Protein AF-A0ABD2UY97-F1 (afdb_monomer_lite)

Foldseek 3Di:
DDQDQEDADEPDEDEQVNLVCVCVVRLQHQEYHYAQYHHYQEHAAARLNHAYYEYEHDDDDPDDQRHHEYHHQNYQYYHYHYDCVNYRYHDPHPNNNVD

pLDDT: mean 79.09, std 12.21, range [42.31, 93.88]

Sequence (99 aa):
MKVSKSIKSKWIVLSNDHIVNLLLGCLALETIELSCFKGFSRMELRSSKLKRLNSISYNNDEEIDHSLEIVAPYLHHLETSGSLHGLKCRLVDISSMVN

Radius of gyration: 13.21 Å; chains: 1; bounding box: 32×21×43 Å

Secondary structure (DSSP, 8-state):
----SEEEEES-B--HHHHHHHHHH-TT--EEEEES-BS-SEEE---TT--EEEEEE----TT--EEEEEE-TT--EEEEEE--TTEEEEEEE-GGG--

Organism: NCBI:txid62892

Structure (mmCIF, N/CA/C/O backbone):
data_AF-A0ABD2UY97-F1
#
_entry.id   AF-A0ABD2UY97-F1
#
loop_
_atom_site.group_PDB
_atom_site.id
_atom_site.type_symbol
_atom_site.label_atom_id
_atom_site.label_alt_id
_atom_site.label_comp_id
_atom_site.label_asym_id
_atom_site.label_entity_id
_atom_site.label_seq_id
_atom_site.pdbx_PDB_ins_code
_atom_site.Cartn_x
_atom_site.Cartn_y
_atom_site.Cartn_z
_atom_site.occupancy
_atom_site.B_iso_or_equiv
_atom_site.auth_seq_id
_atom_site.auth_comp_id
_atom_site.auth_asym_id
_atom_site.auth_atom_id
_atom_site.pdbx_PDB_model_num
ATOM 1 N N . MET A 1 1 ? 9.769 3.099 23.155 1.00 42.31 1 MET A N 1
ATOM 2 C CA . MET A 1 1 ? 9.868 2.934 21.686 1.00 42.31 1 MET A CA 1
ATOM 3 C C . MET A 1 1 ? 8.748 3.737 21.049 1.00 42.31 1 MET A C 1
ATOM 5 O O . MET A 1 1 ? 7.604 3.570 21.453 1.00 42.31 1 MET A O 1
ATOM 9 N N . LYS A 1 2 ? 9.059 4.673 20.148 1.00 44.53 2 LYS A N 1
ATOM 10 C CA . LYS A 1 2 ? 8.045 5.504 19.488 1.00 44.53 2 LYS A CA 1
ATOM 11 C C . LYS A 1 2 ? 7.393 4.643 18.406 1.00 44.53 2 LYS A C 1
ATOM 13 O O . LYS A 1 2 ? 8.057 4.264 17.449 1.00 44.53 2 LYS A O 1
ATOM 18 N N . VAL A 1 3 ? 6.140 4.257 18.614 1.00 57.06 3 VAL A N 1
ATOM 19 C CA . VAL A 1 3 ? 5.381 3.486 17.630 1.00 57.06 3 VAL A CA 1
ATOM 20 C C . VAL A 1 3 ? 4.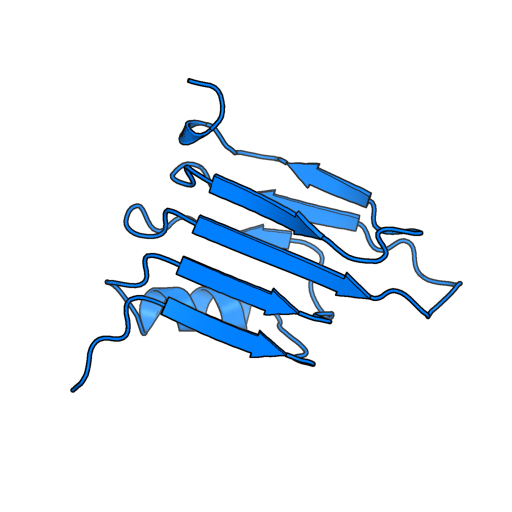949 4.460 16.538 1.00 57.06 3 VAL A C 1
ATOM 22 O O . VAL A 1 3 ? 4.064 5.287 16.750 1.00 57.06 3 VAL A O 1
ATOM 25 N N . SER A 1 4 ? 5.634 4.427 15.400 1.00 62.78 4 SER A N 1
ATOM 26 C CA . SER A 1 4 ? 5.305 5.285 14.264 1.00 62.78 4 SER A CA 1
ATOM 27 C C . SER A 1 4 ? 4.109 4.706 13.518 1.00 62.78 4 SER A C 1
ATOM 29 O O . SER A 1 4 ? 4.159 3.585 13.028 1.00 62.78 4 SER A O 1
ATOM 31 N N . LYS A 1 5 ? 3.028 5.481 13.427 1.00 84.56 5 LYS A N 1
ATOM 32 C CA . LYS A 1 5 ? 1.819 5.106 12.679 1.00 84.56 5 LYS A CA 1
ATOM 33 C C . LYS A 1 5 ? 1.952 5.321 11.172 1.00 84.56 5 LYS A C 1
ATOM 35 O O . LYS A 1 5 ? 1.109 4.857 10.409 1.00 84.56 5 LYS A O 1
ATOM 40 N N . SER A 1 6 ? 2.993 6.025 10.742 1.00 85.06 6 SER A N 1
ATOM 41 C CA . SER A 1 6 ? 3.268 6.302 9.339 1.00 85.06 6 SER A CA 1
ATOM 42 C C . SER A 1 6 ? 4.725 6.025 9.000 1.00 85.06 6 SER A C 1
ATOM 44 O O . SER A 1 6 ? 5.629 6.273 9.803 1.00 85.06 6 SER A O 1
ATOM 46 N N . ILE A 1 7 ? 4.944 5.513 7.791 1.00 86.56 7 ILE A N 1
ATOM 47 C CA . ILE A 1 7 ? 6.268 5.347 7.197 1.00 86.56 7 ILE A CA 1
ATOM 48 C C . ILE A 1 7 ? 6.272 6.017 5.834 1.00 86.56 7 ILE A C 1
ATOM 50 O O . ILE A 1 7 ? 5.356 5.824 5.039 1.00 86.56 7 ILE A O 1
ATOM 54 N N . LYS A 1 8 ? 7.331 6.785 5.578 1.00 86.88 8 LYS A N 1
ATOM 55 C CA . LYS A 1 8 ? 7.593 7.434 4.300 1.00 86.88 8 LYS A CA 1
ATOM 56 C C . LYS A 1 8 ? 8.972 7.037 3.815 1.00 86.88 8 LYS A C 1
ATOM 58 O O . LYS A 1 8 ? 9.950 7.238 4.531 1.00 86.88 8 LYS A O 1
ATOM 63 N N . SER A 1 9 ? 9.047 6.500 2.606 1.00 81.19 9 SER A N 1
ATOM 64 C CA . SER A 1 9 ? 10.309 6.113 1.983 1.00 81.19 9 SER A CA 1
ATOM 65 C C . SER A 1 9 ? 10.378 6.592 0.537 1.00 81.19 9 SER A C 1
ATOM 67 O O . SER A 1 9 ? 9.373 6.609 -0.174 1.00 81.19 9 SER A O 1
ATOM 69 N N . LYS A 1 10 ? 11.576 6.996 0.109 1.00 80.00 10 LYS A N 1
ATOM 70 C CA . LYS A 1 10 ? 11.876 7.427 -1.260 1.00 80.00 10 LYS A CA 1
ATOM 71 C C . LYS A 1 10 ? 13.076 6.643 -1.781 1.00 80.00 10 LYS A C 1
ATOM 73 O O . LYS A 1 10 ? 14.011 6.424 -1.018 1.00 80.00 10 LYS A O 1
ATOM 78 N N . TRP A 1 11 ? 13.069 6.297 -3.068 1.00 72.94 11 TRP A N 1
ATOM 79 C CA . TRP A 1 11 ? 14.201 5.659 -3.761 1.00 72.94 11 TRP A CA 1
ATOM 80 C C . TRP A 1 11 ? 14.632 4.329 -3.132 1.00 72.94 11 TRP A C 1
ATOM 82 O O . TRP A 1 11 ? 15.820 4.063 -2.962 1.00 72.94 11 TRP A O 1
ATOM 92 N N . ILE A 1 12 ? 13.660 3.497 -2.755 1.00 72.94 12 ILE A N 1
ATOM 93 C CA . ILE A 1 12 ? 13.926 2.225 -2.085 1.00 72.94 12 ILE A CA 1
ATOM 94 C C . ILE A 1 12 ? 13.685 1.043 -3.024 1.00 72.94 12 ILE A C 1
ATOM 96 O O . ILE A 1 12 ? 12.661 0.954 -3.701 1.00 72.94 12 ILE A O 1
ATOM 100 N N . VAL A 1 13 ? 14.633 0.107 -3.043 1.00 73.81 13 VAL A N 1
ATOM 101 C CA . VAL A 1 13 ? 14.419 -1.215 -3.635 1.00 73.81 13 VAL A CA 1
ATOM 102 C C . VAL A 1 13 ? 13.803 -2.093 -2.554 1.00 73.81 13 VAL A C 1
ATOM 104 O O . VAL A 1 13 ? 14.450 -2.416 -1.557 1.00 73.81 13 VAL A O 1
ATOM 107 N N . LEU A 1 14 ? 12.530 -2.436 -2.716 1.00 74.06 14 LEU A N 1
ATOM 108 C CA . LEU A 1 14 ? 11.824 -3.321 -1.795 1.00 74.06 14 LEU A CA 1
ATOM 109 C C . LEU A 1 14 ? 11.711 -4.704 -2.432 1.00 74.06 14 LEU A C 1
ATOM 111 O O . LEU A 1 14 ? 11.506 -4.828 -3.633 1.00 74.06 14 LEU A O 1
ATOM 115 N N . SER A 1 15 ? 11.848 -5.741 -1.618 1.00 78.38 15 SER A N 1
ATOM 116 C CA . SER A 1 15 ? 11.383 -7.084 -1.948 1.00 78.38 15 SER A CA 1
ATOM 117 C C . SER A 1 15 ? 10.076 -7.339 -1.198 1.00 78.38 15 SER A C 1
ATOM 119 O O . SER A 1 15 ? 9.718 -6.593 -0.278 1.00 78.38 15 SER A O 1
ATOM 121 N N . ASN A 1 16 ? 9.379 -8.421 -1.542 1.00 75.81 16 ASN A N 1
ATOM 122 C CA . ASN A 1 16 ? 8.195 -8.849 -0.793 1.00 75.81 16 ASN A CA 1
ATOM 123 C C . ASN A 1 16 ? 8.528 -9.061 0.695 1.00 75.81 16 ASN A C 1
ATOM 125 O O . ASN A 1 16 ? 7.775 -8.619 1.563 1.00 75.81 16 ASN A O 1
ATOM 129 N N . ASP A 1 17 ? 9.698 -9.637 0.990 1.00 83.12 17 ASP A N 1
ATOM 130 C CA . ASP A 1 17 ? 10.161 -9.884 2.359 1.00 83.12 17 ASP A CA 1
ATOM 131 C C . ASP A 1 17 ? 10.351 -8.585 3.149 1.00 83.12 17 ASP A C 1
ATOM 133 O O . ASP A 1 17 ? 10.024 -8.524 4.334 1.00 83.12 17 ASP A O 1
ATOM 137 N N . HIS A 1 18 ? 10.819 -7.510 2.502 1.00 84.75 18 HIS A N 1
ATOM 138 C CA . HIS A 1 18 ? 10.939 -6.204 3.154 1.00 84.75 18 HIS A CA 1
ATOM 139 C C . HIS A 1 18 ? 9.577 -5.658 3.595 1.00 84.75 18 HIS A C 1
ATOM 141 O O . HIS A 1 18 ? 9.474 -5.102 4.688 1.00 84.75 18 HIS A O 1
ATOM 147 N N . ILE A 1 19 ? 8.527 -5.838 2.788 1.00 79.81 19 ILE A N 1
ATOM 148 C CA . ILE A 1 19 ? 7.171 -5.392 3.138 1.00 79.81 19 ILE A CA 1
ATOM 149 C C . ILE A 1 19 ? 6.589 -6.242 4.268 1.00 79.81 19 ILE A C 1
ATOM 151 O O . ILE A 1 19 ? 6.024 -5.693 5.213 1.00 79.81 19 ILE A O 1
ATOM 155 N N . VAL A 1 20 ? 6.774 -7.562 4.227 1.00 81.50 20 VAL A N 1
ATOM 156 C CA . VAL A 1 20 ? 6.335 -8.451 5.314 1.00 81.50 20 VAL A CA 1
ATOM 157 C C . VAL A 1 20 ? 7.026 -8.080 6.627 1.00 81.50 20 VAL A C 1
ATOM 159 O O . VAL A 1 20 ? 6.355 -7.861 7.636 1.00 81.50 20 VAL A O 1
ATOM 162 N N . ASN A 1 21 ? 8.349 -7.917 6.607 1.00 84.69 21 ASN A N 1
ATOM 163 C CA . ASN A 1 21 ? 9.122 -7.530 7.787 1.00 84.69 21 ASN A CA 1
ATOM 164 C C . ASN A 1 21 ? 8.713 -6.152 8.325 1.00 84.69 21 ASN A C 1
ATOM 166 O O . ASN A 1 21 ? 8.641 -5.967 9.539 1.00 84.69 21 ASN A O 1
ATOM 170 N N . LEU A 1 22 ? 8.382 -5.200 7.444 1.00 82.81 22 LEU A N 1
ATOM 171 C CA . LEU A 1 22 ? 7.867 -3.885 7.830 1.00 82.81 22 LEU A CA 1
ATOM 172 C C . LEU A 1 22 ? 6.549 -3.995 8.608 1.00 82.81 22 LEU A C 1
ATOM 174 O O . LEU A 1 22 ? 6.385 -3.362 9.652 1.00 82.81 22 LEU A O 1
ATOM 178 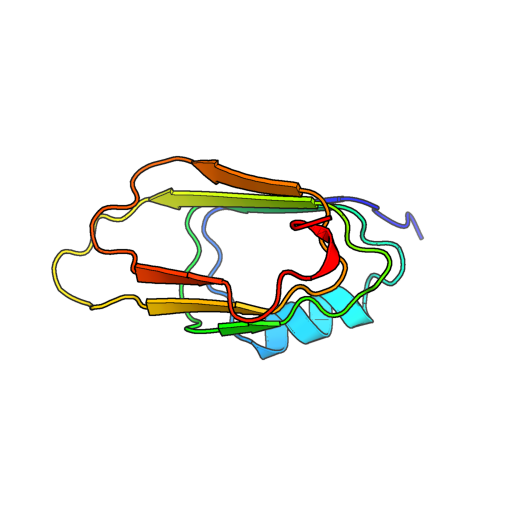N N . LEU A 1 23 ? 5.615 -4.807 8.107 1.00 80.19 23 LEU A N 1
ATOM 179 C CA . LEU A 1 23 ? 4.302 -5.000 8.722 1.00 80.19 23 LEU A CA 1
ATOM 180 C C . LEU A 1 23 ? 4.394 -5.761 10.050 1.00 80.19 23 LEU A C 1
ATOM 182 O O . LEU A 1 23 ? 3.689 -5.416 10.997 1.00 80.19 23 LEU A O 1
ATOM 186 N N . LEU A 1 24 ? 5.278 -6.758 10.142 1.00 82.00 24 LEU A N 1
ATOM 187 C CA . LEU A 1 24 ? 5.526 -7.506 11.378 1.00 82.00 24 LEU A CA 1
ATOM 188 C C . LEU A 1 24 ? 6.220 -6.645 12.441 1.00 82.00 24 LEU A C 1
ATOM 190 O O . LEU A 1 24 ? 5.871 -6.709 13.618 1.00 82.00 24 LEU A O 1
ATOM 194 N N . GLY A 1 25 ? 7.178 -5.811 12.028 1.00 81.44 25 GLY A N 1
ATOM 195 C CA . GLY A 1 25 ? 7.916 -4.920 12.923 1.00 81.44 25 GLY A CA 1
ATOM 196 C C . GLY A 1 25 ? 7.110 -3.710 13.404 1.00 81.44 25 GLY A C 1
ATOM 197 O O . GLY A 1 25 ? 7.483 -3.081 14.395 1.00 81.44 25 GLY A O 1
ATOM 198 N N . CYS A 1 26 ? 6.004 -3.372 12.731 1.00 79.38 26 CYS A N 1
ATOM 199 C CA . CYS A 1 26 ? 5.216 -2.180 13.023 1.00 79.38 26 CYS A CA 1
ATOM 200 C C . CYS A 1 26 ? 3.705 -2.472 13.055 1.00 79.38 26 CYS A C 1
ATOM 202 O O . CYS A 1 26 ? 2.942 -2.080 12.174 1.00 79.38 26 CYS A O 1
ATOM 204 N N . LEU A 1 27 ? 3.248 -3.127 14.127 1.00 80.62 27 LEU A N 1
ATOM 205 C CA . LEU A 1 27 ? 1.850 -3.561 14.285 1.00 80.62 27 LEU A CA 1
ATOM 206 C C . LEU A 1 27 ? 0.813 -2.423 14.324 1.00 80.62 27 LEU A C 1
ATOM 208 O O . LEU A 1 27 ? -0.373 -2.674 14.125 1.00 80.62 27 LEU A O 1
ATOM 212 N N . ALA A 1 28 ? 1.229 -1.183 14.589 1.00 86.25 28 ALA A N 1
ATOM 213 C CA . ALA A 1 28 ? 0.340 -0.017 14.593 1.00 86.25 28 ALA A CA 1
ATOM 214 C C . ALA A 1 28 ? 0.494 0.861 13.342 1.00 86.25 28 ALA A C 1
ATOM 216 O O . ALA A 1 28 ? 0.085 2.022 13.359 1.00 86.25 28 ALA A O 1
ATOM 217 N N . LEU A 1 29 ? 1.116 0.341 12.281 1.00 87.44 29 LEU A N 1
ATOM 218 C CA . LEU A 1 29 ? 1.287 1.070 11.034 1.00 87.44 29 LEU A CA 1
ATOM 219 C C . LEU A 1 29 ? -0.074 1.278 10.359 1.00 87.44 29 LEU A C 1
ATOM 221 O O . LEU A 1 29 ? -0.754 0.325 9.983 1.00 87.44 29 LEU A O 1
ATOM 225 N N . GLU A 1 30 ? -0.466 2.541 10.224 1.00 92.31 30 GLU A N 1
ATOM 226 C CA . GLU A 1 30 ? -1.739 2.977 9.647 1.00 92.31 30 GLU A CA 1
ATOM 227 C C . GLU A 1 30 ? -1.554 3.527 8.226 1.00 92.31 30 GLU A C 1
ATOM 229 O O . GLU A 1 30 ? -2.469 3.432 7.407 1.00 92.31 30 GLU A O 1
ATOM 234 N N . THR A 1 31 ? -0.376 4.084 7.918 1.00 90.94 31 THR A N 1
ATOM 235 C CA . THR A 1 31 ? -0.081 4.736 6.632 1.00 90.94 31 THR A CA 1
ATOM 236 C C . THR A 1 31 ? 1.289 4.347 6.077 1.00 90.94 31 THR A C 1
ATOM 238 O O . THR A 1 31 ? 2.293 4.393 6.790 1.00 90.94 31 THR A O 1
ATOM 241 N N . ILE A 1 32 ? 1.338 4.030 4.783 1.00 89.12 32 ILE A N 1
ATOM 242 C CA . ILE A 1 32 ? 2.572 3.821 4.020 1.00 89.12 32 ILE A CA 1
ATOM 243 C C . ILE A 1 32 ? 2.619 4.822 2.861 1.00 89.12 32 ILE A C 1
ATOM 245 O O . ILE A 1 32 ? 1.698 4.886 2.053 1.00 89.12 32 ILE A O 1
ATOM 249 N N . GLU A 1 33 ? 3.714 5.572 2.769 1.00 88.94 33 GLU A N 1
ATOM 250 C CA . GLU A 1 33 ? 4.054 6.440 1.643 1.00 88.94 33 GLU A CA 1
ATOM 251 C C . GLU A 1 33 ? 5.325 5.913 0.963 1.00 88.94 33 GLU A C 1
ATOM 253 O O . GLU A 1 33 ? 6.409 5.925 1.554 1.00 88.94 33 GLU A O 1
ATOM 258 N N . LEU A 1 34 ? 5.208 5.468 -0.285 1.00 83.06 34 LEU A N 1
ATOM 259 C CA . LEU A 1 34 ? 6.330 4.979 -1.086 1.00 83.06 34 LEU A CA 1
ATOM 260 C C . LEU A 1 34 ? 6.504 5.859 -2.317 1.00 83.06 34 LEU A C 1
ATOM 262 O O . LEU A 1 34 ? 5.546 6.121 -3.037 1.00 83.06 34 LEU A O 1
ATOM 266 N N . SER A 1 35 ? 7.729 6.307 -2.580 1.00 78.31 35 SER A N 1
ATOM 267 C CA . SER A 1 35 ? 8.079 7.020 -3.813 1.00 78.31 35 SER A CA 1
ATOM 268 C C . SER A 1 35 ? 9.255 6.354 -4.520 1.00 78.31 35 SER A C 1
ATOM 270 O O . SER A 1 35 ? 10.237 6.001 -3.864 1.00 78.31 35 SER A O 1
ATOM 272 N N . CYS A 1 36 ? 9.186 6.241 -5.848 1.00 72.38 36 CYS A N 1
ATOM 273 C CA . CYS A 1 36 ? 10.253 5.687 -6.691 1.00 72.38 36 CYS A CA 1
ATOM 274 C C . CYS A 1 36 ? 10.726 4.300 -6.214 1.00 72.38 36 CYS A C 1
ATOM 276 O O . CYS A 1 36 ? 11.909 4.106 -5.925 1.00 72.38 36 CYS A O 1
ATOM 278 N N . PHE A 1 37 ? 9.796 3.358 -6.049 1.00 72.25 37 PHE A N 1
ATOM 279 C CA . PHE A 1 37 ? 10.108 2.005 -5.586 1.00 72.25 37 PHE A CA 1
ATOM 280 C C . PHE A 1 37 ? 10.198 1.015 -6.752 1.00 72.25 37 PHE A C 1
ATOM 282 O O . PHE A 1 37 ? 9.502 1.154 -7.754 1.00 72.25 37 PHE A O 1
ATOM 289 N N . LYS A 1 38 ? 11.049 -0.003 -6.595 1.00 72.31 38 LYS A N 1
ATOM 290 C CA . LYS A 1 38 ? 11.219 -1.122 -7.536 1.00 72.31 38 LYS A CA 1
ATOM 291 C C . LYS A 1 38 ? 11.567 -2.409 -6.787 1.00 72.31 38 LYS A C 1
ATOM 293 O O . LYS A 1 38 ? 11.854 -2.356 -5.593 1.00 72.31 38 LYS A O 1
ATOM 298 N N . GLY A 1 39 ? 11.606 -3.537 -7.497 1.00 69.00 39 GLY A N 1
ATOM 299 C CA . GLY A 1 39 ? 12.108 -4.814 -6.963 1.00 69.00 39 GLY A CA 1
ATOM 300 C C . GLY A 1 39 ? 11.039 -5.827 -6.548 1.00 69.00 39 GLY A C 1
ATOM 301 O O . GLY A 1 39 ? 11.385 -6.900 -6.061 1.00 69.00 39 GLY A O 1
ATOM 302 N N . PHE A 1 40 ? 9.758 -5.531 -6.777 1.00 73.00 40 PHE A N 1
ATOM 303 C CA . PHE A 1 40 ? 8.666 -6.462 -6.511 1.00 73.00 40 PHE A CA 1
ATOM 304 C C . PHE A 1 40 ? 7.533 -6.314 -7.527 1.00 73.00 40 PHE A C 1
ATOM 306 O O . PHE A 1 40 ? 7.239 -5.216 -7.993 1.00 73.00 40 PHE A O 1
ATOM 313 N N . SER A 1 41 ? 6.886 -7.435 -7.845 1.00 80.25 41 SER A N 1
ATOM 314 C CA . SER A 1 41 ? 5.704 -7.499 -8.711 1.00 80.25 41 SER A CA 1
ATOM 315 C C . SER A 1 41 ? 4.397 -7.577 -7.924 1.00 80.25 41 SER A C 1
ATOM 317 O O . SER A 1 41 ? 3.325 -7.442 -8.505 1.00 80.25 41 SER A O 1
ATOM 319 N N . ARG A 1 42 ? 4.456 -7.799 -6.604 1.00 85.75 42 ARG A N 1
ATOM 320 C CA . ARG A 1 42 ? 3.272 -8.000 -5.765 1.00 85.75 42 ARG A CA 1
ATOM 321 C C . ARG A 1 42 ? 3.462 -7.439 -4.365 1.00 85.75 42 ARG A C 1
ATOM 323 O O . ARG A 1 42 ? 4.428 -7.752 -3.684 1.00 85.75 42 ARG A O 1
ATOM 330 N N . MET A 1 43 ? 2.502 -6.642 -3.926 1.00 85.50 43 MET A N 1
ATOM 331 C CA . MET A 1 43 ? 2.461 -6.019 -2.615 1.00 85.50 43 MET A CA 1
ATOM 332 C C . MET A 1 43 ? 1.312 -6.613 -1.796 1.00 85.50 43 MET A C 1
ATOM 334 O O . MET A 1 43 ? 0.143 -6.387 -2.110 1.00 85.50 43 MET A O 1
ATOM 338 N N . GLU A 1 44 ? 1.640 -7.353 -0.734 1.00 88.81 44 GLU A N 1
ATOM 339 C CA . GLU A 1 44 ? 0.648 -7.909 0.195 1.00 88.81 44 GLU A CA 1
ATOM 340 C C . GLU A 1 44 ? 0.592 -7.105 1.498 1.00 88.81 44 GLU A C 1
ATOM 342 O O . GLU A 1 44 ? 1.467 -7.193 2.357 1.00 88.81 44 GLU A O 1
ATOM 347 N N . LEU A 1 45 ? -0.476 -6.328 1.659 1.00 88.38 45 LEU A N 1
ATOM 348 C CA . LEU A 1 45 ? -0.743 -5.470 2.809 1.00 88.38 45 LEU A CA 1
ATOM 349 C C . LEU A 1 45 ? -1.973 -5.973 3.567 1.00 88.38 45 LEU A C 1
ATOM 351 O O . LEU A 1 45 ? -3.060 -5.402 3.506 1.00 88.38 45 LEU A O 1
ATOM 355 N N . ARG A 1 46 ? -1.809 -7.073 4.303 1.00 88.31 46 ARG A N 1
ATOM 356 C CA . ARG A 1 46 ? -2.915 -7.740 5.019 1.00 88.31 46 ARG A CA 1
ATOM 357 C C . ARG A 1 46 ? -3.118 -7.272 6.462 1.00 88.31 46 ARG A C 1
ATOM 359 O O . ARG A 1 46 ? -3.919 -7.854 7.189 1.00 88.31 46 ARG A O 1
ATOM 366 N N . SER A 1 47 ? -2.426 -6.219 6.890 1.00 88.00 47 SER A N 1
ATOM 367 C CA . SER A 1 47 ? -2.646 -5.638 8.216 1.00 88.00 47 SER A CA 1
ATOM 368 C C . SER A 1 47 ? -3.981 -4.900 8.260 1.00 88.00 47 SER A C 1
ATOM 370 O O . SER A 1 47 ? -4.196 -3.952 7.510 1.00 88.00 47 SER A O 1
ATOM 372 N N . SE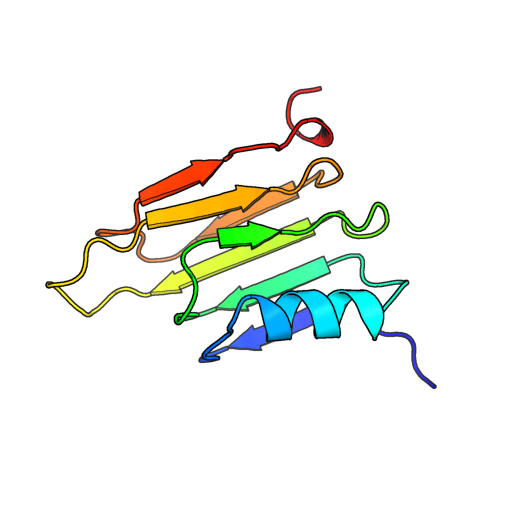R A 1 48 ? -4.859 -5.275 9.192 1.00 89.00 48 SER A N 1
ATOM 373 C CA . SER A 1 48 ? -6.137 -4.582 9.402 1.00 89.00 48 SER A CA 1
ATOM 374 C C . SER A 1 48 ? -5.976 -3.161 9.950 1.00 89.00 48 SER A C 1
ATOM 376 O O . SER A 1 48 ? -6.915 -2.362 9.872 1.00 89.00 48 SER A O 1
ATOM 378 N N . LYS A 1 49 ? -4.795 -2.829 10.492 1.00 90.44 49 LYS A N 1
ATOM 379 C CA . LYS A 1 49 ? -4.448 -1.485 10.971 1.00 90.44 49 LYS A CA 1
ATOM 380 C C . LYS A 1 49 ? -4.023 -0.554 9.846 1.00 90.44 49 LYS A C 1
ATOM 382 O O . LYS A 1 49 ? -4.271 0.642 9.956 1.00 90.44 49 LYS A O 1
ATOM 387 N N . LEU A 1 50 ? -3.460 -1.089 8.763 1.00 90.31 50 LEU A N 1
ATOM 388 C CA . LEU A 1 50 ? -3.041 -0.279 7.630 1.00 90.31 50 LEU A CA 1
ATOM 389 C C . LEU A 1 50 ? -4.267 0.205 6.856 1.00 90.31 50 LEU A C 1
ATOM 391 O O . LEU A 1 50 ? -5.022 -0.597 6.312 1.00 90.31 50 LEU A O 1
ATOM 395 N N . LYS A 1 51 ? -4.471 1.523 6.820 1.00 92.19 51 LYS A N 1
ATOM 396 C CA . LYS A 1 51 ? -5.643 2.148 6.196 1.00 92.19 51 LYS A CA 1
ATOM 397 C C . LYS A 1 51 ? -5.318 2.936 4.940 1.00 92.19 51 LYS A C 1
ATOM 399 O O . LYS A 1 51 ? -6.207 3.101 4.108 1.00 92.19 51 LYS A O 1
ATOM 404 N N . ARG A 1 52 ? -4.079 3.409 4.795 1.00 92.44 52 ARG A N 1
ATOM 405 C CA . ARG A 1 52 ? -3.680 4.303 3.707 1.00 92.44 52 ARG A CA 1
ATOM 406 C C . ARG A 1 52 ? -2.390 3.845 3.037 1.00 92.44 52 ARG A C 1
ATOM 408 O O . ARG A 1 52 ? -1.388 3.610 3.713 1.00 92.44 52 ARG A O 1
ATOM 415 N N . LEU A 1 53 ? -2.424 3.780 1.711 1.00 88.56 53 LEU A N 1
ATOM 416 C CA . LEU A 1 53 ? -1.268 3.562 0.853 1.00 88.56 53 LEU A CA 1
ATOM 417 C C . LEU A 1 53 ? -1.190 4.710 -0.148 1.00 88.56 53 LEU A C 1
ATOM 419 O O . LEU A 1 53 ? -2.078 4.878 -0.980 1.00 88.56 53 LEU A O 1
ATOM 423 N N . ASN A 1 54 ? -0.094 5.452 -0.084 1.00 86.69 54 ASN A N 1
ATOM 424 C CA . ASN A 1 54 ? 0.229 6.504 -1.030 1.00 86.69 54 ASN A CA 1
ATOM 425 C C . ASN A 1 54 ? 1.467 6.072 -1.815 1.00 86.69 54 ASN A C 1
ATOM 427 O O . ASN A 1 54 ? 2.532 5.822 -1.249 1.00 86.69 54 ASN A O 1
ATOM 431 N N . SER A 1 55 ? 1.313 5.966 -3.126 1.00 76.62 55 SER A N 1
ATOM 432 C CA . SER A 1 55 ? 2.314 5.439 -4.039 1.00 76.62 55 SER A CA 1
ATOM 433 C C . SER A 1 55 ? 2.646 6.493 -5.088 1.00 76.62 55 SER A C 1
ATOM 435 O O . SER A 1 55 ? 1.767 6.967 -5.805 1.00 76.62 55 SER A O 1
ATOM 437 N N . ILE A 1 56 ? 3.911 6.900 -5.160 1.00 62.22 56 ILE A N 1
ATOM 438 C CA . ILE A 1 56 ? 4.402 7.871 -6.140 1.00 62.22 56 ILE A CA 1
ATOM 439 C C . ILE A 1 56 ? 5.350 7.144 -7.089 1.00 62.22 56 ILE A C 1
ATOM 441 O O . ILE A 1 56 ? 6.468 6.781 -6.711 1.00 62.22 56 ILE A O 1
ATOM 445 N N . SER A 1 57 ? 4.895 6.913 -8.316 1.00 67.00 57 SER A N 1
ATOM 446 C CA . SER A 1 57 ? 5.689 6.265 -9.358 1.00 67.00 57 SER A CA 1
ATOM 447 C C . SER A 1 57 ? 6.493 7.308 -10.135 1.00 67.00 57 SER A C 1
ATOM 449 O O . SER A 1 57 ? 5.977 8.364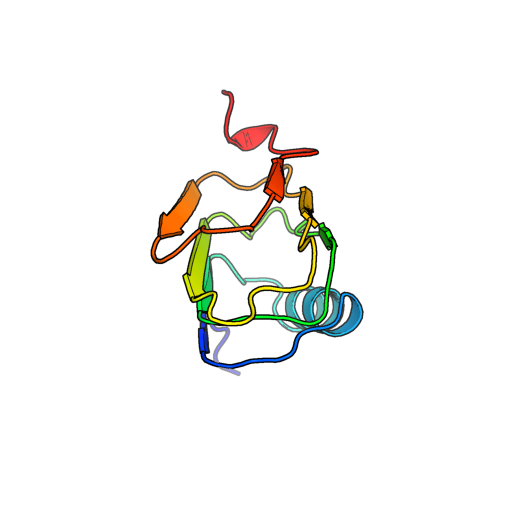 -10.506 1.00 67.00 57 SER A O 1
ATOM 451 N N . TYR A 1 58 ? 7.761 7.006 -10.398 1.00 53.25 58 TYR A N 1
ATOM 452 C CA . TYR A 1 58 ? 8.571 7.707 -11.389 1.00 53.25 58 TYR A CA 1
ATOM 453 C C . TYR A 1 58 ? 9.230 6.641 -12.262 1.00 53.25 58 TYR A C 1
ATOM 455 O O . TYR A 1 58 ? 10.128 5.944 -11.793 1.00 53.25 58 TYR A O 1
ATOM 463 N N . ASN A 1 59 ? 8.745 6.489 -13.495 1.00 57.16 59 ASN A N 1
ATOM 464 C CA . ASN A 1 59 ? 9.329 5.593 -14.489 1.00 57.16 59 ASN A CA 1
ATOM 465 C C . ASN A 1 59 ? 10.203 6.393 -15.454 1.00 57.16 59 ASN A C 1
ATOM 467 O O . ASN A 1 59 ? 9.728 7.365 -16.038 1.00 57.16 59 ASN A O 1
ATOM 471 N N . ASN A 1 60 ? 11.453 5.956 -15.616 1.00 51.91 60 ASN A N 1
ATOM 472 C CA . ASN A 1 60 ? 12.371 6.427 -16.655 1.00 51.91 60 ASN A CA 1
ATOM 473 C C . ASN A 1 60 ? 13.068 5.266 -17.396 1.00 51.91 60 ASN A C 1
ATOM 475 O O . ASN A 1 60 ? 13.930 5.534 -18.224 1.00 51.91 60 ASN A O 1
ATOM 479 N N . ASP A 1 61 ? 12.717 4.007 -17.105 1.00 56.16 61 ASP A N 1
ATOM 480 C CA . ASP A 1 61 ? 13.282 2.837 -17.784 1.00 56.16 61 ASP A CA 1
ATOM 481 C C . ASP A 1 61 ? 12.254 2.303 -18.793 1.00 56.16 61 ASP A C 1
ATOM 483 O O . ASP A 1 61 ? 11.177 1.836 -18.423 1.00 56.16 61 ASP A O 1
ATOM 487 N N . GLU A 1 62 ? 12.573 2.432 -20.081 1.00 54.31 62 GLU A N 1
ATOM 488 C CA . GLU A 1 62 ? 11.674 2.191 -21.219 1.00 54.31 62 GLU A CA 1
ATOM 489 C C . GLU A 1 62 ? 11.410 0.700 -21.520 1.00 54.31 62 GLU A C 1
ATOM 491 O O . GLU A 1 62 ? 10.610 0.391 -22.400 1.00 54.31 62 GLU A O 1
ATOM 496 N N . GLU A 1 63 ? 12.037 -0.242 -20.803 1.00 52.72 63 GLU A N 1
ATOM 497 C CA . GLU A 1 63 ? 12.187 -1.615 -21.318 1.00 52.72 63 GLU A CA 1
ATOM 498 C C . GLU A 1 63 ? 11.603 -2.758 -20.474 1.00 52.72 63 GLU A C 1
ATOM 500 O O . GLU A 1 63 ? 11.660 -3.908 -20.907 1.00 52.72 63 GLU A O 1
ATOM 505 N N . ILE A 1 64 ? 11.008 -2.514 -19.303 1.00 56.97 64 ILE A N 1
ATOM 506 C CA . ILE A 1 64 ? 10.505 -3.622 -18.472 1.00 56.97 64 ILE A CA 1
ATOM 507 C C . ILE A 1 64 ? 9.012 -3.449 -18.193 1.00 56.97 64 ILE A C 1
ATOM 509 O O . ILE A 1 64 ? 8.586 -2.473 -17.581 1.00 56.97 64 ILE A O 1
ATOM 513 N N . ASP A 1 65 ? 8.215 -4.428 -18.641 1.00 58.84 65 ASP A N 1
ATOM 514 C CA . ASP A 1 65 ? 6.787 -4.556 -18.328 1.00 58.84 65 ASP A CA 1
ATOM 515 C C . ASP A 1 65 ? 6.625 -4.741 -16.812 1.00 58.84 65 ASP A C 1
ATOM 517 O O . ASP A 1 65 ? 6.665 -5.848 -16.268 1.00 58.84 65 ASP A O 1
ATOM 521 N N . HIS A 1 66 ? 6.530 -3.625 -16.097 1.00 70.38 66 HIS A N 1
ATOM 522 C CA . HIS A 1 66 ? 6.391 -3.606 -14.654 1.00 70.38 66 HIS A CA 1
ATOM 523 C C . HIS A 1 66 ? 4.913 -3.758 -14.303 1.00 70.38 66 HIS A C 1
ATOM 525 O O . HIS A 1 66 ? 4.167 -2.784 -14.178 1.00 70.38 66 HIS A O 1
ATOM 531 N N . SER A 1 67 ? 4.475 -5.006 -14.137 1.00 78.00 67 SER A N 1
ATOM 532 C CA . SER A 1 67 ? 3.187 -5.299 -13.515 1.00 78.00 67 SER A CA 1
ATOM 533 C C . SER A 1 67 ? 3.315 -5.289 -11.991 1.00 78.00 67 SER A C 1
ATOM 535 O O . SER A 1 67 ? 4.121 -6.041 -11.438 1.00 78.00 67 SER A O 1
ATOM 537 N N . LEU A 1 68 ? 2.497 -4.480 -11.319 1.00 81.50 68 LEU A N 1
ATOM 538 C CA . LEU A 1 68 ? 2.369 -4.436 -9.866 1.00 81.50 68 LEU A CA 1
ATOM 539 C C . LEU A 1 68 ? 0.991 -4.946 -9.449 1.00 81.50 68 LEU A C 1
ATOM 541 O O . LEU A 1 68 ? -0.027 -4.357 -9.794 1.00 81.50 68 LEU A O 1
ATOM 545 N N . GLU A 1 69 ? 0.952 -5.997 -8.646 1.00 88.44 69 GLU A N 1
ATOM 546 C CA . GLU A 1 69 ? -0.252 -6.467 -7.973 1.00 88.44 69 GLU A CA 1
ATOM 547 C C . GLU A 1 69 ? -0.360 -5.891 -6.565 1.00 88.44 69 GLU A C 1
ATOM 549 O O . GLU A 1 69 ? 0.610 -5.905 -5.809 1.00 88.44 69 GLU A O 1
ATOM 554 N N . ILE A 1 70 ? -1.554 -5.448 -6.178 1.00 88.12 70 ILE A N 1
ATOM 555 C CA . ILE A 1 70 ? -1.841 -4.970 -4.823 1.00 88.12 70 ILE A CA 1
ATOM 556 C C . ILE A 1 70 ? -2.927 -5.848 -4.197 1.00 88.12 70 ILE A C 1
ATOM 558 O O . ILE A 1 70 ? -4.038 -5.955 -4.717 1.00 88.12 70 ILE A O 1
ATOM 562 N N . VAL A 1 71 ? -2.595 -6.459 -3.059 1.00 91.69 71 VAL A N 1
ATOM 563 C CA . VAL A 1 71 ? -3.498 -7.235 -2.199 1.00 91.69 71 VAL A CA 1
ATOM 564 C C . VAL A 1 71 ? -3.563 -6.521 -0.854 1.00 91.69 71 VAL A C 1
ATOM 566 O O . VAL A 1 71 ? -2.665 -6.662 -0.026 1.00 91.69 71 VAL A O 1
ATOM 569 N N . ALA A 1 72 ? -4.605 -5.729 -0.639 1.00 91.81 72 ALA A N 1
ATOM 570 C CA . ALA A 1 72 ? -4.783 -4.899 0.543 1.00 91.81 72 ALA A CA 1
ATOM 571 C C . ALA A 1 72 ? -6.265 -4.882 0.987 1.00 91.81 72 ALA A C 1
ATOM 573 O O . ALA A 1 72 ? -6.929 -3.847 0.899 1.00 91.81 72 ALA A O 1
ATOM 574 N N . PRO A 1 73 ? -6.803 -6.012 1.495 1.00 93.88 73 PRO A N 1
ATOM 575 C CA . PRO A 1 73 ? -8.235 -6.175 1.779 1.00 93.88 73 PRO A CA 1
ATOM 576 C C . PRO A 1 73 ? -8.807 -5.164 2.775 1.00 93.88 73 PRO A C 1
ATOM 578 O O . PRO A 1 73 ? -10.005 -4.897 2.747 1.00 93.88 73 PRO A O 1
ATOM 581 N N . TYR A 1 74 ? -7.969 -4.616 3.661 1.00 93.19 74 TYR A N 1
ATOM 582 C CA . TYR A 1 74 ? -8.360 -3.695 4.739 1.00 93.19 74 TYR A CA 1
ATOM 583 C C . TYR A 1 74 ? -8.021 -2.225 4.469 1.00 93.19 74 TYR A C 1
ATOM 585 O O . TYR A 1 74 ? -8.194 -1.381 5.360 1.00 93.19 74 TYR A O 1
ATOM 593 N N . LEU A 1 75 ? -7.503 -1.942 3.272 1.00 92.25 75 LEU A N 1
ATOM 594 C CA . LEU A 1 75 ? -7.125 -0.608 2.842 1.00 92.25 75 LEU A CA 1
ATOM 595 C C . LEU A 1 75 ? -8.379 0.227 2.581 1.00 92.25 75 LEU A C 1
ATOM 597 O O . LEU A 1 75 ? -9.311 -0.245 1.942 1.00 92.25 75 LEU A O 1
ATOM 601 N N . HIS A 1 76 ? -8.387 1.468 3.060 1.00 92.94 76 HIS A N 1
ATOM 602 C CA . HIS A 1 76 ? -9.494 2.413 2.856 1.00 92.94 76 HIS A CA 1
ATOM 603 C C . HIS A 1 76 ? -9.136 3.515 1.867 1.00 92.94 76 HIS A C 1
ATOM 605 O O . HIS A 1 76 ? -10.011 4.135 1.273 1.00 92.94 76 HIS A O 1
ATOM 611 N N . HIS A 1 77 ? -7.844 3.792 1.708 1.00 92.25 77 HIS A N 1
ATOM 612 C CA . HIS A 1 77 ? -7.365 4.839 0.826 1.00 92.25 77 HIS A CA 1
ATOM 613 C C . HIS A 1 77 ? -6.151 4.369 0.036 1.00 92.25 77 HIS A C 1
ATOM 615 O O . HIS A 1 77 ? -5.130 3.992 0.619 1.00 92.25 77 HIS A O 1
ATOM 621 N N . LEU A 1 78 ? -6.271 4.442 -1.286 1.00 89.12 78 LEU A N 1
ATOM 622 C CA . LEU A 1 78 ? -5.181 4.256 -2.227 1.00 89.12 78 LEU A CA 1
ATOM 623 C C . LEU A 1 78 ? -5.036 5.537 -3.034 1.00 89.12 78 LEU A C 1
ATOM 625 O O . LEU A 1 78 ? -5.970 5.952 -3.716 1.00 89.12 78 LEU A O 1
ATOM 629 N N . GLU A 1 79 ? -3.855 6.128 -2.977 1.00 89.06 79 GLU A N 1
ATOM 630 C CA . GLU A 1 79 ? -3.493 7.252 -3.825 1.00 89.06 79 GLU A CA 1
ATOM 631 C C . GLU A 1 79 ? -2.291 6.857 -4.673 1.00 89.06 79 GLU A C 1
ATOM 633 O O . GLU A 1 79 ? -1.263 6.418 -4.152 1.00 89.06 79 GLU A O 1
ATOM 638 N N . THR A 1 80 ? -2.414 7.023 -5.987 1.00 78.81 80 THR A N 1
ATOM 639 C CA . THR A 1 80 ? -1.305 6.857 -6.926 1.00 78.81 80 THR A CA 1
ATOM 640 C C . THR A 1 80 ? -1.045 8.183 -7.620 1.00 78.81 80 THR A C 1
ATOM 642 O O . THR A 1 80 ? -1.962 8.752 -8.207 1.00 78.81 80 THR A O 1
ATOM 645 N N . SER A 1 81 ? 0.190 8.672 -7.579 1.00 78.00 81 SER A N 1
ATOM 646 C CA . SER A 1 81 ? 0.591 9.913 -8.252 1.00 78.00 81 SER A CA 1
ATOM 647 C C . SER A 1 81 ? 1.930 9.755 -8.982 1.00 78.00 81 SER A C 1
ATOM 649 O O . SER A 1 81 ? 2.634 8.758 -8.811 1.00 78.00 81 SER A O 1
ATOM 651 N N . GLY A 1 82 ? 2.279 10.732 -9.824 1.00 74.06 82 GLY A N 1
ATOM 652 C CA . GLY A 1 82 ? 3.512 10.724 -10.618 1.00 74.06 82 GLY A CA 1
ATOM 653 C C . GLY A 1 82 ? 3.363 10.087 -12.006 1.00 74.06 82 GLY A C 1
ATOM 654 O O . GLY A 1 82 ? 2.261 10.002 -12.546 1.00 74.06 82 GLY A O 1
ATOM 655 N N . SER A 1 83 ? 4.487 9.679 -12.604 1.00 70.31 83 SER A N 1
ATOM 656 C CA . SER A 1 83 ? 4.517 9.066 -13.938 1.00 70.31 83 SER A CA 1
ATOM 657 C C . SER A 1 83 ? 4.199 7.574 -13.840 1.00 70.31 83 SER A C 1
ATOM 659 O O . SER A 1 83 ? 4.986 6.786 -13.308 1.00 70.31 83 SER A O 1
ATOM 661 N N . LEU A 1 84 ? 3.032 7.192 -14.360 1.00 69.44 84 LEU A N 1
ATOM 662 C CA . LEU A 1 84 ? 2.561 5.804 -14.432 1.00 69.44 84 LEU A CA 1
ATOM 663 C C . LEU A 1 84 ? 2.869 5.146 -15.790 1.00 69.44 84 LEU A C 1
ATOM 665 O O . LEU A 1 84 ? 2.375 4.056 -16.066 1.00 69.44 84 LEU A O 1
ATOM 669 N N . HIS A 1 85 ? 3.652 5.798 -16.658 1.00 67.62 85 HIS A N 1
ATOM 670 C CA . HIS A 1 85 ? 3.986 5.271 -17.984 1.00 67.62 85 HIS A CA 1
ATOM 671 C C . HIS A 1 85 ? 4.613 3.880 -17.874 1.00 67.62 85 HIS A C 1
ATOM 673 O O . HIS A 1 85 ? 5.641 3.732 -17.230 1.00 67.62 85 HIS A O 1
ATOM 679 N 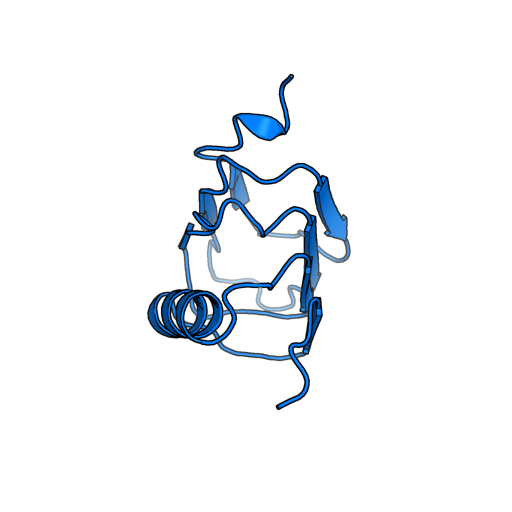N . GLY A 1 86 ? 3.993 2.861 -18.475 1.00 67.50 86 GLY A N 1
ATOM 680 C CA . GLY A 1 86 ? 4.483 1.476 -18.438 1.00 67.50 86 GLY A CA 1
ATOM 681 C C . GLY A 1 86 ? 4.191 0.702 -17.144 1.00 67.50 86 GLY A C 1
ATOM 682 O O . GLY A 1 86 ? 4.438 -0.499 -17.102 1.00 67.50 86 GLY A O 1
ATOM 683 N N . LEU A 1 87 ? 3.623 1.335 -16.107 1.00 74.19 87 LEU A N 1
ATOM 684 C CA . LEU A 1 87 ? 3.219 0.642 -14.883 1.00 74.19 87 LEU A CA 1
ATOM 685 C C . LEU A 1 87 ? 1.825 0.027 -15.063 1.00 74.19 87 LEU A C 1
ATOM 687 O O . LEU A 1 87 ? 0.816 0.733 -15.087 1.00 74.19 87 LEU A O 1
ATOM 691 N N . LYS A 1 88 ? 1.747 -1.304 -15.118 1.00 78.56 88 LYS A N 1
ATOM 692 C CA . LYS A 1 88 ? 0.468 -2.025 -15.071 1.00 78.56 88 LYS A CA 1
ATOM 693 C C . LYS A 1 88 ? 0.127 -2.352 -13.624 1.00 78.56 88 LYS A C 1
ATOM 695 O O . LYS A 1 88 ? 0.612 -3.334 -13.073 1.00 78.56 88 LYS A O 1
ATOM 700 N N . CYS A 1 89 ? -0.718 -1.541 -12.996 1.00 81.19 89 CYS A N 1
ATOM 701 C CA . CYS A 1 89 ? -1.190 -1.809 -11.639 1.00 81.19 89 CYS A CA 1
ATOM 702 C C . CYS A 1 89 ? -2.471 -2.658 -11.662 1.00 81.19 89 CYS A C 1
ATOM 704 O O . CYS A 1 89 ? -3.462 -2.276 -12.283 1.00 81.19 89 CYS A O 1
ATOM 706 N N . ARG A 1 90 ? -2.466 -3.799 -10.967 1.00 87.50 90 ARG A N 1
ATOM 707 C CA . ARG A 1 90 ? -3.623 -4.675 -10.774 1.00 87.50 90 ARG A CA 1
ATOM 708 C C . ARG A 1 90 ? -4.023 -4.696 -9.305 1.00 87.50 90 ARG A C 1
ATOM 710 O O . ARG A 1 90 ? -3.292 -5.197 -8.454 1.00 87.50 90 ARG A O 1
ATOM 717 N N . LEU A 1 91 ? -5.220 -4.202 -9.019 1.00 89.69 91 LEU A N 1
ATOM 718 C CA . LEU A 1 91 ? -5.839 -4.317 -7.701 1.00 89.69 91 LEU A CA 1
ATOM 719 C C . LEU A 1 91 ? -6.472 -5.710 -7.608 1.00 89.69 91 LEU A C 1
ATOM 721 O O . LEU A 1 91 ? -7.437 -5.997 -8.310 1.00 89.69 91 LEU A O 1
ATOM 725 N N . VAL A 1 92 ? -5.868 -6.597 -6.818 1.00 93.12 92 VAL A N 1
ATOM 726 C CA . VAL A 1 92 ? -6.275 -8.009 -6.711 1.00 93.12 92 VAL A CA 1
ATOM 727 C C . VAL A 1 92 ? -7.326 -8.187 -5.619 1.00 93.12 92 VAL A C 1
ATOM 729 O O . VAL A 1 92 ? -8.331 -8.854 -5.836 1.00 93.12 92 VAL A O 1
ATOM 732 N N . ASP A 1 93 ? -7.102 -7.582 -4.453 1.00 92.88 93 ASP A N 1
ATOM 733 C CA . ASP A 1 93 ? -8.047 -7.585 -3.335 1.00 92.88 93 ASP A CA 1
ATOM 734 C C . ASP A 1 93 ? -7.982 -6.232 -2.630 1.00 92.88 93 ASP A C 1
ATOM 736 O O . ASP A 1 93 ? -6.991 -5.905 -1.978 1.00 92.88 93 ASP A O 1
ATOM 740 N N . ILE A 1 94 ? -9.033 -5.439 -2.802 1.00 89.38 94 ILE A N 1
ATOM 741 C CA . ILE A 1 94 ? -9.211 -4.111 -2.202 1.00 89.38 94 ILE A CA 1
ATOM 742 C C . ILE A 1 94 ? -10.594 -4.015 -1.556 1.00 89.38 94 ILE A C 1
ATOM 744 O O . ILE A 1 94 ? -11.256 -2.986 -1.632 1.00 89.38 94 ILE A O 1
ATOM 748 N N . SER A 1 95 ? -11.048 -5.115 -0.950 1.00 91.62 95 SER A N 1
ATOM 749 C CA . SER A 1 95 ? -12.430 -5.292 -0.490 1.00 91.62 95 SER A CA 1
ATOM 750 C C . SER A 1 95 ? -12.967 -4.127 0.358 1.00 91.62 95 SER A C 1
ATOM 752 O O . SER A 1 95 ? -14.110 -3.721 0.187 1.00 91.62 95 SER A O 1
ATOM 754 N N . SER A 1 96 ? -12.146 -3.529 1.227 1.00 91.50 96 SER A N 1
ATOM 755 C CA . SER A 1 96 ? -12.567 -2.392 2.065 1.00 91.50 96 SER A CA 1
ATOM 756 C C . SER A 1 96 ? -12.698 -1.051 1.327 1.00 91.50 96 SER A C 1
ATOM 758 O O . SER A 1 96 ? -13.250 -0.116 1.898 1.00 91.50 96 SER A O 1
ATOM 760 N N . MET A 1 97 ? -12.219 -0.936 0.083 1.00 86.94 97 MET A N 1
ATOM 761 C CA . MET A 1 97 ? -12.315 0.292 -0.720 1.00 86.94 97 MET A CA 1
ATOM 762 C C . MET A 1 97 ? -13.580 0.383 -1.582 1.00 86.94 97 MET A C 1
ATOM 764 O O . MET A 1 97 ? -13.908 1.466 -2.057 1.00 86.94 97 MET A O 1
ATOM 768 N N . VAL A 1 98 ? -14.245 -0.743 -1.849 1.00 80.94 98 VAL A N 1
ATOM 769 C CA . VAL A 1 98 ? -15.387 -0.855 -2.783 1.00 80.94 98 VAL A CA 1
ATOM 770 C C . VAL A 1 98 ? -16.742 -0.876 -2.065 1.00 80.94 98 VAL A C 1
ATOM 772 O O . VAL A 1 98 ? -17.724 -1.3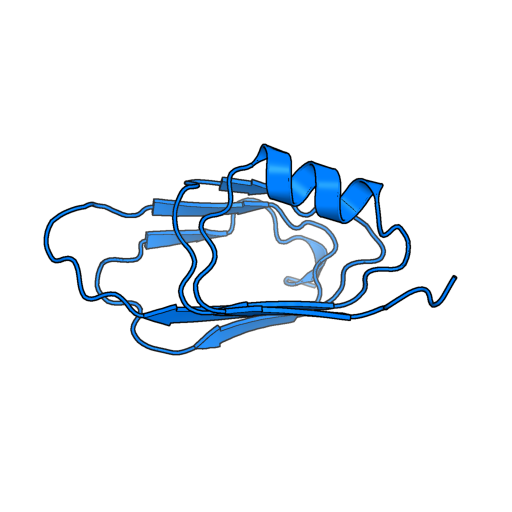83 -2.600 1.00 80.94 98 VAL A O 1
ATOM 775 N N . ASN A 1 99 ? -16.790 -0.325 -0.853 1.00 57.38 99 ASN A N 1
ATOM 776 C CA . ASN A 1 99 ? -17.940 -0.390 0.046 1.00 57.38 99 ASN A CA 1
ATOM 777 C C . ASN A 1 99 ? -18.653 0.957 0.194 1.00 57.38 99 ASN A C 1
ATOM 779 O O . ASN A 1 99 ? -17.952 1.994 0.187 1.00 57.38 99 ASN A O 1
#